Protein AF-A0A925XS82-F1 (afdb_monomer_lite)

Sequence (71 aa):
MYNSAMAQTPEPLLVSCERFVLDITEQLDPLISLQLTGAMKRLVDIAYLMGNEDGKQRAEQSGQEYASKNR

Radius of gyration: 18.42 Å; chains: 1; boundin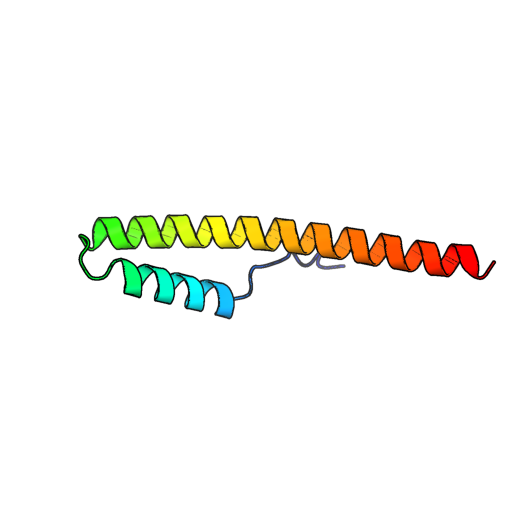g box: 41×28×50 Å

Structure (mmCIF, N/CA/C/O backbone):
data_AF-A0A925XS82-F1
#
_entry.id   AF-A0A925XS82-F1
#
loop_
_atom_site.group_PDB
_atom_site.id
_atom_site.type_symbol
_atom_site.label_atom_id
_atom_site.label_alt_id
_atom_site.label_comp_id
_atom_site.label_asym_id
_atom_site.label_entity_id
_atom_site.label_seq_id
_atom_site.pdbx_PDB_ins_code
_atom_site.Cartn_x
_atom_site.Cartn_y
_atom_site.Cartn_z
_atom_site.occupancy
_atom_site.B_iso_or_equiv
_atom_site.auth_seq_id
_atom_site.auth_comp_id
_atom_site.auth_asym_id
_atom_site.auth_atom_id
_atom_site.pdbx_PDB_model_num
ATOM 1 N N . MET A 1 1 ? 9.075 22.021 -21.329 1.00 32.19 1 MET A N 1
ATOM 2 C CA . MET A 1 1 ? 9.312 21.778 -19.893 1.00 32.19 1 MET A CA 1
ATOM 3 C C . MET A 1 1 ? 9.024 20.313 -19.636 1.00 32.19 1 MET A C 1
ATOM 5 O O . MET A 1 1 ? 7.870 19.917 -19.724 1.00 32.19 1 MET A O 1
ATOM 9 N N . TYR A 1 2 ? 10.060 19.496 -19.450 1.00 36.53 2 TYR A N 1
ATOM 10 C CA . TYR A 1 2 ? 9.872 18.112 -19.023 1.00 36.53 2 TYR A CA 1
ATOM 11 C C . TYR A 1 2 ? 9.347 18.163 -17.590 1.00 36.53 2 TYR A C 1
ATOM 13 O O . TYR A 1 2 ? 10.079 18.554 -16.685 1.00 36.53 2 TYR A O 1
ATOM 21 N N . ASN A 1 3 ? 8.072 17.825 -17.392 1.00 41.84 3 ASN A N 1
ATOM 22 C CA . ASN A 1 3 ? 7.615 17.433 -16.070 1.00 41.84 3 ASN A CA 1
ATOM 23 C C . ASN A 1 3 ? 8.398 16.163 -15.748 1.00 41.84 3 ASN A C 1
ATOM 25 O O . ASN A 1 3 ? 8.099 15.096 -16.283 1.00 41.84 3 ASN A O 1
ATOM 29 N N . SER A 1 4 ? 9.434 16.287 -14.921 1.00 44.00 4 SER A N 1
ATOM 30 C CA . SER A 1 4 ? 9.912 15.175 -14.116 1.00 44.00 4 SER A CA 1
ATOM 31 C C . SER A 1 4 ? 8.682 14.680 -13.372 1.00 44.00 4 SER A C 1
ATOM 33 O O . SER A 1 4 ? 8.267 15.300 -12.397 1.00 44.00 4 SER A O 1
ATOM 35 N N . ALA A 1 5 ? 8.011 13.660 -13.907 1.00 53.88 5 ALA A N 1
ATOM 36 C CA . ALA A 1 5 ? 6.898 13.019 -13.239 1.00 53.88 5 ALA A CA 1
ATOM 37 C C . ALA A 1 5 ? 7.477 12.477 -11.935 1.00 53.88 5 ALA A C 1
ATOM 39 O O . ALA A 1 5 ? 8.125 11.426 -11.933 1.00 53.88 5 ALA A O 1
ATOM 40 N N . MET A 1 6 ? 7.346 13.254 -10.853 1.00 57.84 6 MET A N 1
ATOM 41 C CA . MET A 1 6 ? 7.553 12.759 -9.505 1.00 57.84 6 MET A CA 1
ATOM 42 C C . MET A 1 6 ? 6.722 11.493 -9.449 1.00 57.84 6 MET A C 1
ATOM 44 O O . MET A 1 6 ? 5.519 11.537 -9.700 1.00 57.84 6 MET A O 1
ATOM 48 N N . ALA A 1 7 ? 7.398 10.361 -9.286 1.00 67.56 7 ALA A N 1
ATOM 49 C CA . ALA A 1 7 ? 6.738 9.078 -9.259 1.00 67.56 7 ALA A CA 1
ATOM 50 C C . ALA A 1 7 ? 5.704 9.144 -8.141 1.00 67.56 7 ALA A C 1
ATOM 52 O O . ALA A 1 7 ? 6.058 9.258 -6.977 1.00 67.56 7 ALA A O 1
ATOM 53 N N . GLN A 1 8 ? 4.432 9.198 -8.506 1.00 81.44 8 GLN A N 1
ATOM 54 C CA . GLN A 1 8 ? 3.363 9.290 -7.535 1.00 81.44 8 GLN A CA 1
ATOM 55 C C . GLN A 1 8 ? 2.809 7.891 -7.350 1.00 81.44 8 GLN A C 1
ATOM 57 O O . GLN A 1 8 ? 2.595 7.167 -8.329 1.00 81.44 8 GLN A O 1
ATOM 62 N N . THR A 1 9 ? 2.620 7.504 -6.095 1.00 88.12 9 THR A N 1
ATOM 63 C CA . THR A 1 9 ? 1.971 6.246 -5.758 1.00 88.12 9 THR A CA 1
ATOM 64 C C . THR A 1 9 ? 0.592 6.205 -6.411 1.00 88.12 9 THR A C 1
ATOM 66 O O . THR A 1 9 ? -0.161 7.176 -6.296 1.00 88.12 9 THR A O 1
ATOM 69 N N . PRO A 1 10 ? 0.239 5.122 -7.119 1.00 91.62 10 PRO A N 1
ATOM 70 C CA . PRO A 1 10 ? -1.060 5.012 -7.756 1.00 91.62 10 PRO A CA 1
ATOM 71 C C . PRO A 1 10 ? -2.180 5.036 -6.714 1.00 91.62 10 PRO A C 1
ATOM 73 O O . PRO A 1 10 ? -2.168 4.251 -5.767 1.00 91.62 10 PRO A O 1
ATOM 76 N N . GLU A 1 11 ? -3.194 5.869 -6.938 1.00 90.38 11 GLU A N 1
ATOM 77 C CA . GLU A 1 11 ? -4.364 5.980 -6.055 1.00 90.38 11 GLU A CA 1
ATOM 78 C C . GLU A 1 11 ? -5.021 4.622 -5.721 1.00 90.38 11 GLU A C 1
ATOM 80 O O . GLU A 1 11 ? -5.314 4.373 -4.551 1.00 90.38 11 GLU A O 1
ATOM 85 N N . PRO A 1 12 ? -5.184 3.671 -6.670 1.00 93.12 12 PRO A N 1
ATOM 86 C CA . PRO A 1 12 ? -5.762 2.365 -6.348 1.00 93.12 12 PRO A CA 1
ATOM 87 C C . PRO A 1 12 ? -4.952 1.566 -5.318 1.00 93.12 12 PRO A C 1
ATOM 89 O O . PRO A 1 12 ? -5.530 0.786 -4.557 1.00 93.12 12 PRO A O 1
ATOM 92 N N . LEU A 1 13 ? -3.628 1.753 -5.277 1.00 91.69 13 LEU A N 1
ATOM 93 C CA . LEU A 1 13 ? -2.758 1.099 -4.301 1.00 91.69 13 LEU A CA 1
ATOM 94 C C . LEU A 1 13 ? -2.997 1.674 -2.900 1.00 91.69 13 LEU A C 1
ATOM 96 O O . LEU A 1 13 ? -3.135 0.914 -1.944 1.00 91.69 13 LEU A O 1
ATOM 100 N N . LEU A 1 14 ? -3.124 2.999 -2.794 1.00 91.81 14 LEU A N 1
ATOM 101 C CA . LEU A 1 14 ? -3.425 3.682 -1.534 1.00 91.81 14 LEU A CA 1
ATOM 102 C C . LEU A 1 14 ? -4.794 3.275 -0.980 1.00 91.81 14 LEU A C 1
ATOM 104 O O . LEU A 1 14 ? -4.896 2.939 0.200 1.00 91.81 14 LEU A O 1
ATOM 108 N N . VAL A 1 15 ? -5.819 3.231 -1.837 1.00 93.25 15 VAL A N 1
ATOM 109 C CA . VAL A 1 15 ? -7.177 2.796 -1.467 1.00 93.25 15 VAL A CA 1
ATOM 110 C C . VAL A 1 15 ? -7.190 1.334 -1.016 1.00 93.25 15 VAL A C 1
ATOM 112 O O . VAL A 1 15 ? -7.835 0.992 -0.025 1.00 93.25 15 VAL A O 1
ATOM 115 N N . SER A 1 16 ? -6.458 0.462 -1.713 1.00 93.50 16 SER A N 1
ATOM 116 C CA . SER A 1 16 ? -6.373 -0.957 -1.346 1.00 93.50 16 SER A CA 1
ATOM 117 C C . SER A 1 16 ? -5.676 -1.151 0.001 1.00 93.50 16 SER A C 1
ATOM 119 O O . SER A 1 16 ? -6.138 -1.944 0.820 1.00 93.50 16 SER A O 1
ATOM 121 N N . CYS A 1 17 ? -4.603 -0.400 0.266 1.00 93.06 17 CYS A N 1
ATOM 122 C CA . CYS A 1 17 ? -3.917 -0.441 1.556 1.00 93.06 17 CYS A CA 1
ATOM 123 C C . CYS A 1 17 ? -4.767 0.118 2.694 1.00 93.06 17 CYS A C 1
ATOM 125 O O . CYS A 1 17 ? -4.784 -0.467 3.771 1.00 93.06 17 CYS A O 1
ATOM 127 N N . GLU A 1 18 ? -5.486 1.214 2.472 1.00 93.12 18 GLU A N 1
ATOM 128 C CA . GLU A 1 18 ? -6.421 1.747 3.463 1.00 93.12 18 GLU A CA 1
ATOM 129 C C . GLU A 1 18 ? -7.487 0.721 3.831 1.00 93.12 18 GLU A C 1
ATOM 131 O O . GLU A 1 18 ? -7.687 0.444 5.010 1.00 93.12 18 GLU A O 1
ATOM 136 N N . ARG A 1 19 ? -8.110 0.097 2.829 1.00 93.50 19 ARG A N 1
ATOM 137 C CA . ARG A 1 19 ? -9.120 -0.934 3.062 1.00 93.50 19 ARG A CA 1
ATOM 138 C C . ARG A 1 19 ? -8.555 -2.122 3.834 1.00 93.50 19 ARG A C 1
ATOM 140 O O . ARG A 1 19 ? -9.153 -2.536 4.815 1.00 93.50 19 ARG A O 1
ATOM 147 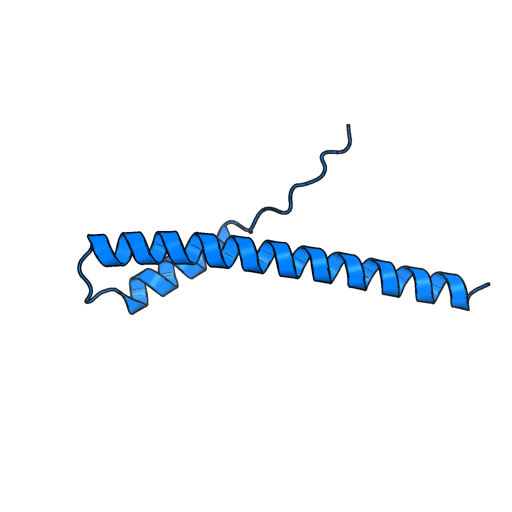N N . PHE A 1 20 ? -7.368 -2.591 3.455 1.00 93.44 20 PHE A N 1
ATOM 148 C CA . PHE A 1 20 ? -6.671 -3.646 4.186 1.00 93.44 20 PHE A CA 1
ATOM 149 C C . PHE A 1 20 ? -6.432 -3.276 5.656 1.00 93.44 20 PHE A C 1
ATOM 151 O O . PHE A 1 20 ? -6.687 -4.093 6.536 1.00 93.44 20 PHE A O 1
ATOM 158 N N . VAL A 1 21 ? -5.964 -2.054 5.938 1.00 92.38 21 VAL A N 1
ATOM 159 C CA . VAL A 1 21 ? -5.713 -1.614 7.319 1.00 92.38 21 VAL A CA 1
ATOM 160 C C . VAL A 1 21 ? -7.013 -1.509 8.111 1.00 92.38 21 VAL A C 1
ATOM 162 O O . V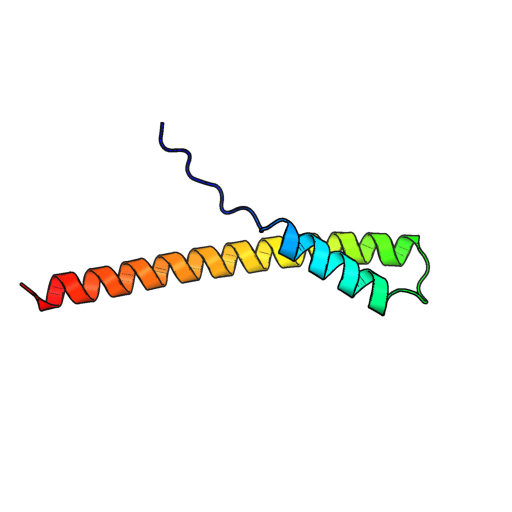AL A 1 21 ? -7.055 -1.930 9.264 1.00 92.38 21 VAL A O 1
ATOM 165 N N . LEU A 1 22 ? -8.084 -0.987 7.520 1.00 90.94 22 LEU A N 1
ATOM 166 C CA . LEU A 1 22 ? -9.383 -0.912 8.188 1.00 90.94 22 LEU A CA 1
ATOM 167 C C . LEU A 1 22 ? -9.945 -2.307 8.490 1.00 90.94 22 LEU A C 1
ATOM 169 O O . LEU A 1 22 ? -10.375 -2.544 9.615 1.00 90.94 22 LEU A O 1
ATOM 173 N N . ASP A 1 23 ? -9.836 -3.246 7.548 1.00 93.50 23 ASP A N 1
ATOM 174 C CA . ASP A 1 23 ? -10.297 -4.627 7.727 1.00 93.50 23 ASP A CA 1
ATOM 175 C C . ASP A 1 23 ? -9.567 -5.332 8.891 1.00 93.50 23 ASP A C 1
ATOM 177 O O . ASP A 1 23 ? -10.182 -6.069 9.659 1.00 93.50 23 ASP A O 1
ATOM 181 N N . ILE A 1 24 ? -8.262 -5.091 9.079 1.00 91.06 24 ILE A N 1
ATOM 182 C CA . ILE A 1 24 ? -7.502 -5.690 10.197 1.00 91.06 24 ILE A CA 1
ATOM 183 C C . ILE A 1 24 ? -7.669 -4.934 11.521 1.00 91.06 24 ILE A C 1
ATOM 185 O O . ILE A 1 24 ? -7.362 -5.484 12.579 1.00 91.06 24 ILE A O 1
ATOM 189 N N . THR A 1 25 ? -8.103 -3.671 11.475 1.00 91.00 25 THR A N 1
ATOM 190 C CA . THR A 1 25 ? -8.212 -2.803 12.657 1.00 91.00 25 THR A CA 1
ATOM 191 C C . THR A 1 25 ? -9.641 -2.573 13.133 1.00 91.00 25 THR A C 1
ATOM 193 O O . THR A 1 25 ? -9.837 -1.772 14.039 1.00 91.00 25 THR A O 1
ATOM 196 N N . GLU A 1 26 ? -10.626 -3.302 12.603 1.00 81.50 26 GLU A N 1
ATOM 197 C CA . GLU A 1 26 ? -12.050 -3.152 12.948 1.00 81.50 26 GLU A CA 1
ATOM 198 C C . GLU A 1 26 ? -12.328 -3.205 14.466 1.00 81.50 26 GLU A C 1
ATOM 200 O O . GLU A 1 26 ? -13.225 -2.532 14.965 1.00 81.50 26 GLU A O 1
ATOM 205 N N . GLN A 1 27 ? -11.533 -3.972 15.221 1.00 86.19 27 GLN A N 1
ATOM 206 C CA . GLN A 1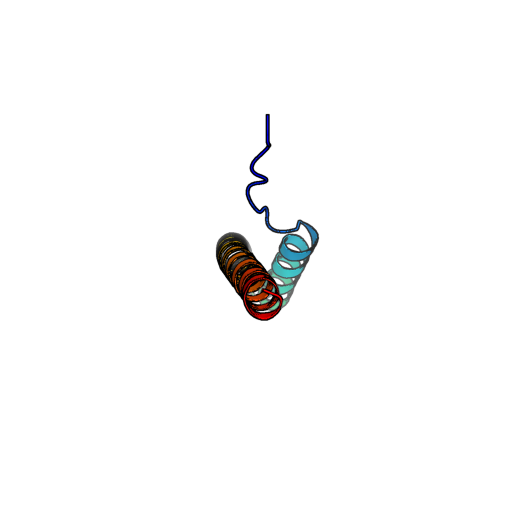 27 ? -11.669 -4.113 16.678 1.00 86.19 27 GLN A CA 1
ATOM 207 C C . GLN A 1 27 ? -10.871 -3.078 17.491 1.00 86.19 27 GLN A C 1
ATOM 209 O O . GLN A 1 27 ? -10.977 -3.054 18.718 1.00 86.19 27 GLN A O 1
ATOM 214 N N . LEU A 1 28 ? -10.035 -2.261 16.844 1.00 86.19 28 LEU A N 1
ATOM 215 C CA . LEU A 1 28 ? -9.266 -1.219 17.519 1.00 86.19 28 LEU A CA 1
ATOM 216 C C . LEU A 1 28 ? -10.098 0.042 17.735 1.00 86.19 28 LEU A C 1
ATOM 218 O O . LEU A 1 28 ? -11.073 0.320 17.041 1.00 86.19 28 LEU A O 1
ATOM 222 N N . ASP A 1 29 ? -9.644 0.850 18.691 1.00 92.44 29 ASP A N 1
ATOM 223 C CA . ASP A 1 29 ? -10.138 2.208 18.853 1.00 92.44 29 ASP A CA 1
ATOM 224 C C . ASP A 1 29 ? -10.009 3.002 17.527 1.00 92.44 29 ASP A C 1
ATOM 226 O O . ASP A 1 29 ? -8.948 2.952 16.884 1.00 92.44 29 ASP A O 1
ATOM 230 N N . PRO A 1 30 ? -11.047 3.757 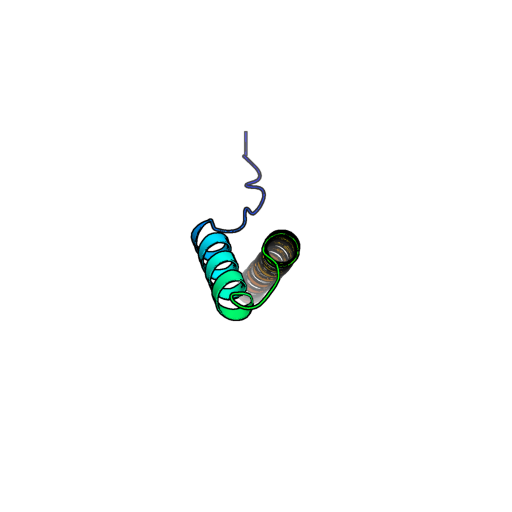17.114 1.00 88.81 30 PRO A N 1
ATOM 231 C CA . PRO A 1 30 ? -11.053 4.480 15.843 1.00 88.81 30 PRO A CA 1
ATOM 232 C C . PRO A 1 30 ? -9.889 5.460 15.663 1.00 88.81 30 PRO A C 1
ATOM 234 O O . PRO A 1 30 ? -9.401 5.633 14.544 1.00 88.81 30 PRO A O 1
ATOM 237 N N . LEU A 1 31 ? -9.414 6.098 16.740 1.00 91.69 31 LEU A N 1
ATOM 238 C CA . LEU A 1 31 ? -8.286 7.025 16.659 1.00 91.69 31 LEU A CA 1
ATOM 239 C C . LEU A 1 31 ? -6.991 6.270 16.346 1.00 91.69 31 LEU A C 1
ATOM 241 O O . LEU A 1 31 ? -6.201 6.718 15.513 1.00 91.69 31 LEU A O 1
ATOM 245 N N . ILE A 1 32 ? -6.797 5.108 16.973 1.00 91.06 32 ILE A N 1
ATOM 246 C CA . ILE A 1 32 ? -5.630 4.253 16.728 1.00 91.06 32 ILE A CA 1
ATOM 247 C C . ILE A 1 32 ? -5.665 3.703 15.296 1.00 91.06 32 ILE A C 1
ATOM 249 O O . ILE A 1 32 ? -4.655 3.764 14.592 1.00 91.06 32 ILE A O 1
ATOM 253 N N . SER A 1 33 ? -6.824 3.226 14.832 1.00 92.31 33 SER A N 1
ATOM 254 C CA . SER A 1 33 ? -7.010 2.736 13.457 1.00 92.31 33 SER A CA 1
ATOM 255 C C . SER A 1 33 ? -6.689 3.814 12.410 1.00 92.31 33 SER A C 1
ATOM 257 O O . SER A 1 33 ? -5.964 3.561 11.440 1.00 92.31 33 SER A O 1
ATOM 259 N N . LEU A 1 34 ? -7.131 5.055 12.642 1.00 91.62 34 LEU A N 1
ATOM 260 C CA . LEU A 1 34 ? -6.844 6.180 11.754 1.00 91.62 34 LEU A CA 1
ATOM 261 C C . LEU A 1 34 ? -5.346 6.514 11.704 1.00 91.62 34 LEU A C 1
ATOM 263 O O . LEU A 1 34 ? -4.785 6.722 10.624 1.00 91.62 34 LEU A O 1
ATOM 267 N N . GLN A 1 35 ? -4.681 6.547 12.860 1.00 93.56 35 GLN A N 1
ATOM 268 C CA . GLN A 1 35 ? -3.239 6.789 12.931 1.00 93.56 35 GLN A CA 1
ATOM 269 C C . GLN A 1 35 ? -2.446 5.688 12.221 1.00 93.56 35 GLN A C 1
ATOM 271 O O . GLN A 1 35 ? -1.506 5.992 11.481 1.00 93.56 35 GLN A O 1
ATOM 276 N N . LEU A 1 36 ? -2.847 4.426 12.391 1.00 93.31 36 LEU A N 1
ATOM 277 C CA . LEU A 1 36 ? -2.204 3.298 11.726 1.00 93.31 36 LEU A CA 1
ATOM 278 C C . LEU A 1 36 ? -2.396 3.354 10.209 1.00 93.31 36 LEU A C 1
ATOM 280 O O . LEU A 1 36 ? -1.435 3.172 9.464 1.00 93.31 36 LEU A O 1
ATOM 284 N N . THR A 1 37 ? -3.604 3.680 9.751 1.00 93.12 37 THR A N 1
ATOM 285 C CA . THR A 1 37 ? -3.900 3.895 8.329 1.00 93.12 37 THR A CA 1
ATOM 286 C C . THR A 1 37 ? -3.010 4.991 7.744 1.00 93.12 37 THR A C 1
ATOM 288 O O . THR A 1 37 ? -2.398 4.804 6.691 1.00 93.12 37 THR A O 1
ATOM 291 N N . GLY A 1 38 ? -2.865 6.116 8.450 1.00 93.00 38 GLY A N 1
ATOM 292 C CA . GLY A 1 38 ? -1.982 7.208 8.040 1.00 93.00 38 GLY A CA 1
ATOM 293 C C . GLY A 1 38 ? -0.505 6.804 7.977 1.00 93.00 38 GLY A C 1
ATOM 294 O O . GLY A 1 38 ? 0.191 7.156 7.023 1.00 93.00 38 GLY A O 1
ATOM 295 N N . ALA A 1 39 ? -0.026 6.034 8.957 1.00 94.69 39 ALA A N 1
ATOM 296 C CA . ALA A 1 39 ? 1.333 5.497 8.954 1.00 94.69 39 ALA A CA 1
ATOM 297 C C . ALA A 1 39 ? 1.553 4.524 7.784 1.00 94.69 39 ALA A C 1
ATOM 299 O O . ALA A 1 39 ? 2.575 4.601 7.101 1.00 94.69 39 ALA A O 1
ATOM 300 N N . MET A 1 40 ? 0.575 3.661 7.505 1.00 95.12 40 MET A N 1
ATOM 301 C CA . MET A 1 40 ? 0.666 2.680 6.429 1.00 95.12 40 MET A CA 1
ATOM 302 C C . MET A 1 40 ? 0.697 3.333 5.049 1.00 95.12 40 MET A C 1
ATOM 304 O O . MET A 1 40 ? 1.535 2.969 4.231 1.00 95.12 40 MET A O 1
ATOM 308 N N . LYS A 1 41 ? -0.136 4.354 4.808 1.00 92.81 41 LYS A N 1
ATOM 309 C CA . LYS A 1 41 ? -0.106 5.132 3.556 1.00 92.81 41 LYS A CA 1
ATOM 310 C C . LYS A 1 41 ? 1.293 5.694 3.271 1.00 92.81 41 LYS A C 1
ATOM 312 O O . LYS A 1 41 ? 1.803 5.533 2.168 1.00 92.81 41 LYS A O 1
ATOM 317 N N . ARG A 1 42 ? 1.968 6.248 4.287 1.00 93.38 42 ARG A N 1
ATOM 318 C CA . ARG A 1 42 ? 3.349 6.749 4.146 1.00 93.38 42 ARG A CA 1
ATOM 319 C C . ARG A 1 42 ? 4.358 5.645 3.836 1.00 93.38 42 ARG A C 1
ATOM 321 O O . ARG A 1 42 ? 5.267 5.863 3.043 1.00 93.38 42 ARG A O 1
ATOM 328 N N . LEU A 1 43 ? 4.224 4.475 4.462 1.00 94.75 43 LEU A N 1
ATOM 329 C CA . LEU A 1 43 ? 5.104 3.336 4.182 1.00 94.75 43 LEU A CA 1
ATOM 330 C C . LEU A 1 43 ? 4.942 2.842 2.742 1.00 94.75 43 LEU A C 1
ATOM 332 O O . LEU A 1 43 ? 5.937 2.559 2.080 1.00 94.75 43 LEU A O 1
ATOM 336 N N . VAL A 1 44 ? 3.704 2.786 2.253 1.00 94.50 44 VAL A N 1
ATOM 337 C CA . VAL A 1 44 ? 3.387 2.411 0.870 1.00 94.50 44 VAL A CA 1
ATOM 338 C C . VAL A 1 44 ? 3.983 3.411 -0.114 1.00 94.50 44 VAL A C 1
ATOM 340 O O . VAL A 1 44 ? 4.600 2.987 -1.089 1.00 94.50 44 VAL A O 1
ATOM 343 N N . ASP A 1 45 ? 3.875 4.712 0.166 1.00 92.31 45 ASP A N 1
ATOM 344 C CA . ASP A 1 45 ? 4.491 5.750 -0.665 1.00 92.31 45 ASP A CA 1
ATOM 345 C C . ASP A 1 45 ? 6.005 5.568 -0.777 1.00 92.31 45 ASP A C 1
ATOM 347 O O . ASP A 1 45 ? 6.561 5.557 -1.874 1.00 92.31 45 ASP A O 1
ATOM 351 N N . ILE A 1 46 ? 6.676 5.368 0.358 1.00 93.19 46 ILE A N 1
ATOM 352 C CA . ILE A 1 46 ? 8.125 5.157 0.394 1.00 93.19 46 ILE A CA 1
ATOM 353 C C . ILE A 1 46 ? 8.501 3.879 -0.370 1.00 93.19 46 ILE A C 1
ATOM 355 O O . ILE A 1 46 ? 9.409 3.904 -1.199 1.00 93.19 46 ILE A O 1
ATOM 359 N N . ALA A 1 47 ? 7.790 2.772 -0.137 1.00 93.69 47 ALA A N 1
ATOM 360 C CA . ALA A 1 47 ? 8.046 1.498 -0.807 1.00 93.69 47 ALA A CA 1
ATOM 361 C C . ALA A 1 47 ? 7.852 1.586 -2.327 1.00 93.69 47 ALA A C 1
ATOM 363 O O . ALA A 1 47 ? 8.666 1.055 -3.084 1.00 93.69 47 ALA A O 1
ATOM 364 N N . TYR A 1 48 ? 6.807 2.283 -2.778 1.00 93.19 48 TYR A N 1
ATOM 365 C CA . TYR A 1 48 ? 6.550 2.487 -4.199 1.00 93.19 48 TYR A CA 1
ATOM 366 C C . TYR A 1 48 ? 7.632 3.348 -4.850 1.00 93.19 48 TYR A C 1
ATOM 368 O O . TYR A 1 48 ? 8.133 2.995 -5.916 1.00 93.19 48 TYR A O 1
ATOM 376 N N . LEU A 1 49 ? 8.021 4.451 -4.205 1.00 91.75 49 LEU A N 1
ATOM 377 C CA . LEU A 1 49 ? 9.086 5.326 -4.691 1.00 91.75 49 LEU A CA 1
ATOM 378 C C . LEU A 1 49 ? 10.406 4.569 -4.853 1.00 91.75 49 LEU A C 1
ATOM 380 O O . LEU A 1 49 ? 10.989 4.616 -5.936 1.00 91.75 49 LEU A O 1
ATOM 384 N N . MET A 1 50 ? 10.818 3.825 -3.821 1.00 92.69 50 MET A N 1
ATOM 385 C CA . MET A 1 50 ? 12.030 3.002 -3.863 1.00 92.69 50 MET A CA 1
ATOM 386 C C . MET A 1 50 ? 11.950 1.954 -4.978 1.00 92.69 50 MET A C 1
ATOM 388 O O . MET A 1 50 ? 12.840 1.874 -5.817 1.00 92.69 50 MET A O 1
ATOM 392 N N . GLY A 1 51 ? 10.851 1.196 -5.055 1.00 90.94 51 GLY A N 1
ATOM 393 C CA . GLY A 1 51 ? 10.694 0.152 -6.071 1.00 90.94 51 GLY A CA 1
ATOM 394 C C . GLY A 1 51 ? 10.635 0.694 -7.503 1.00 90.94 51 GLY A C 1
ATOM 395 O O . GLY A 1 51 ? 11.155 0.073 -8.429 1.00 90.94 51 GLY A O 1
ATOM 396 N N . ASN A 1 52 ? 10.029 1.864 -7.702 1.00 90.88 52 ASN A N 1
ATOM 397 C CA . ASN A 1 52 ? 9.975 2.513 -9.005 1.00 90.88 52 ASN A CA 1
ATOM 398 C C . ASN A 1 52 ? 11.344 3.066 -9.428 1.00 90.88 52 ASN A C 1
ATOM 400 O O . ASN A 1 52 ? 11.695 2.978 -10.604 1.00 90.88 52 ASN A O 1
ATOM 404 N N . GLU A 1 53 ? 12.118 3.622 -8.496 1.00 90.31 53 GLU A N 1
ATOM 405 C CA . GLU A 1 53 ? 13.488 4.062 -8.766 1.00 90.31 53 GLU A CA 1
ATOM 406 C C . GLU A 1 53 ? 14.401 2.875 -9.102 1.00 90.31 53 GLU A C 1
ATOM 408 O O . GLU A 1 53 ? 15.042 2.881 -10.154 1.00 90.31 53 GLU A O 1
ATOM 413 N N . ASP A 1 54 ? 14.363 1.810 -8.299 1.00 91.62 54 ASP A N 1
ATOM 414 C CA . ASP A 1 54 ? 15.106 0.571 -8.552 1.00 91.62 54 ASP A CA 1
ATOM 415 C C . ASP A 1 54 ? 14.728 -0.058 -9.904 1.00 91.62 54 ASP A C 1
ATOM 417 O O . ASP A 1 54 ? 15.587 -0.514 -10.667 1.00 91.62 54 ASP A O 1
ATOM 421 N N . GLY A 1 55 ? 13.432 -0.068 -10.234 1.00 88.06 55 GLY A N 1
ATOM 422 C CA . GLY A 1 55 ? 12.923 -0.568 -11.510 1.00 88.06 55 GLY A CA 1
ATOM 423 C C . GLY A 1 55 ? 13.439 0.233 -12.707 1.00 88.06 55 GLY A C 1
ATOM 424 O O . GLY A 1 55 ? 13.853 -0.359 -13.708 1.00 88.06 55 GLY A O 1
ATOM 425 N N . LYS A 1 56 ? 13.476 1.568 -12.596 1.00 87.94 56 LYS A N 1
ATOM 426 C CA . LYS A 1 56 ? 14.044 2.449 -13.628 1.00 87.94 56 LYS A CA 1
ATOM 427 C C . LYS A 1 56 ? 15.536 2.199 -13.823 1.00 87.94 56 LYS A C 1
ATOM 429 O O . LYS A 1 56 ? 15.959 1.991 -14.958 1.00 87.94 56 LYS A O 1
ATOM 434 N N . GLN A 1 57 ? 16.306 2.133 -12.736 1.00 87.50 57 GLN A N 1
ATOM 435 C CA . GLN A 1 57 ? 17.748 1.877 -12.806 1.00 87.50 57 GLN A CA 1
ATOM 436 C C . GLN A 1 57 ? 18.056 0.540 -13.498 1.00 87.50 57 GLN A C 1
ATOM 438 O O . GLN A 1 57 ? 18.926 0.471 -14.366 1.00 87.50 57 GLN A O 1
ATOM 443 N N . ARG A 1 58 ? 17.308 -0.526 -13.180 1.00 87.38 58 ARG A N 1
ATOM 444 C CA . ARG A 1 58 ? 17.471 -1.834 -13.841 1.00 87.38 58 ARG A CA 1
ATOM 445 C C . ARG A 1 58 ? 17.102 -1.799 -15.323 1.00 87.38 58 ARG A C 1
ATOM 447 O O . ARG A 1 58 ? 17.797 -2.407 -16.138 1.00 87.38 58 ARG A O 1
ATOM 454 N N . ALA A 1 59 ? 16.027 -1.099 -15.683 1.00 84.12 59 ALA A N 1
ATOM 455 C CA . ALA A 1 59 ? 15.621 -0.950 -17.077 1.00 84.12 59 ALA A CA 1
ATOM 456 C C . ALA A 1 59 ? 16.706 -0.232 -17.899 1.00 84.12 59 ALA A C 1
ATOM 458 O O . ALA A 1 59 ? 17.072 -0.702 -18.978 1.00 84.12 59 ALA A O 1
ATOM 459 N N . GLU A 1 60 ? 17.286 0.843 -17.362 1.00 84.50 60 GLU A N 1
ATOM 460 C CA . GLU A 1 60 ? 18.380 1.587 -17.997 1.00 84.50 60 GLU A CA 1
ATOM 461 C C . GLU A 1 60 ? 19.644 0.734 -18.173 1.00 84.50 60 GLU A C 1
ATOM 463 O O . GLU A 1 60 ? 20.219 0.708 -19.263 1.00 84.50 60 GLU A O 1
ATOM 468 N N . GLN A 1 61 ? 20.038 -0.024 -17.145 1.00 78.12 61 GLN A N 1
ATOM 469 C CA . GLN A 1 61 ? 21.184 -0.939 -17.213 1.00 78.12 61 GLN A CA 1
ATOM 470 C C . GLN A 1 61 ? 20.990 -2.018 -18.284 1.00 78.12 61 GLN A C 1
ATOM 472 O O . GLN A 1 61 ? 21.889 -2.255 -19.092 1.00 78.12 61 GLN A O 1
ATOM 477 N N . SER A 1 62 ? 19.797 -2.618 -18.350 1.00 75.56 62 SER A N 1
ATOM 478 C CA . SER A 1 62 ? 19.494 -3.626 -19.370 1.00 75.56 62 SER A CA 1
ATOM 479 C C . SER A 1 62 ? 19.565 -3.044 -20.787 1.00 75.56 62 SER A C 1
ATOM 481 O O . SER A 1 62 ? 20.165 -3.651 -21.670 1.00 75.56 62 SER A O 1
ATOM 483 N N . GLY A 1 63 ? 19.048 -1.829 -21.007 1.00 71.25 63 GLY A N 1
ATOM 484 C CA . GLY A 1 63 ? 19.109 -1.150 -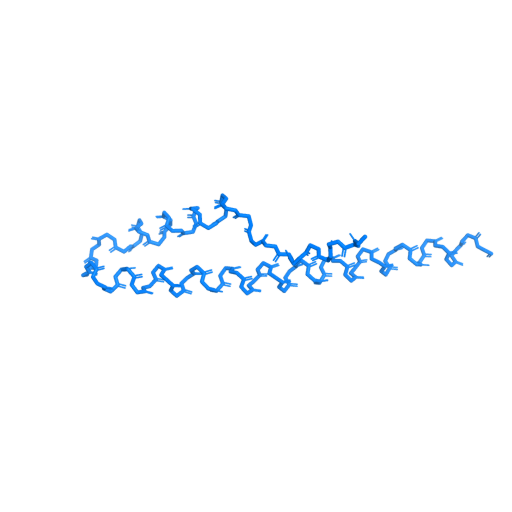22.304 1.00 71.25 63 GLY A CA 1
ATOM 485 C C . GLY A 1 63 ? 20.537 -0.821 -22.757 1.00 71.25 63 GLY A C 1
ATOM 486 O O . GLY A 1 63 ? 20.851 -0.943 -23.942 1.00 71.25 63 GLY A O 1
ATOM 487 N N . GLN A 1 64 ? 21.420 -0.455 -21.823 1.00 63.50 64 GLN A N 1
ATOM 488 C CA . GLN A 1 64 ? 22.835 -0.200 -22.115 1.00 63.50 64 GLN A CA 1
ATOM 489 C C . GLN A 1 64 ? 23.608 -1.480 -22.462 1.00 63.50 64 GLN A C 1
ATOM 491 O O . GLN A 1 64 ? 24.477 -1.448 -23.335 1.00 63.50 64 GLN A O 1
ATOM 496 N N . GLU A 1 65 ? 23.270 -2.611 -21.839 1.00 62.47 65 GLU A N 1
ATOM 497 C CA . GLU A 1 65 ? 23.877 -3.910 -22.149 1.00 62.47 65 GLU A CA 1
ATOM 498 C C . GLU A 1 65 ? 23.520 -4.390 -23.567 1.00 62.47 65 GLU A C 1
ATOM 500 O O . GLU A 1 65 ? 24.386 -4.872 -24.297 1.00 62.47 65 GLU A O 1
ATOM 505 N N . TYR A 1 66 ? 22.279 -4.185 -24.024 1.00 62.06 66 TYR A N 1
ATOM 506 C CA . TYR A 1 66 ? 21.912 -4.475 -25.419 1.00 62.06 66 TYR A CA 1
ATOM 507 C C . TYR A 1 66 ? 22.624 -3.554 -26.423 1.00 62.06 66 TYR A C 1
ATOM 509 O O . TYR A 1 66 ? 22.987 -3.992 -27.516 1.00 62.06 66 TYR A O 1
ATOM 517 N N . ALA A 1 67 ? 22.847 -2.286 -26.067 1.00 62.41 67 ALA A N 1
ATOM 518 C CA . ALA A 1 67 ? 23.520 -1.321 -26.935 1.00 62.41 67 ALA A CA 1
ATOM 519 C C . ALA A 1 67 ? 25.038 -1.562 -27.055 1.00 62.41 67 ALA A C 1
ATOM 521 O O . ALA A 1 67 ? 25.619 -1.258 -28.096 1.00 62.41 67 ALA A O 1
ATOM 522 N N . SER A 1 68 ? 25.683 -2.116 -26.022 1.00 64.38 68 SER A N 1
ATOM 523 C CA . SER A 1 68 ? 27.117 -2.443 -26.044 1.00 64.38 68 SER A CA 1
ATOM 524 C C . SER A 1 68 ? 27.426 -3.755 -26.772 1.00 64.38 68 SER A C 1
ATOM 526 O O . SER A 1 68 ? 28.509 -3.893 -27.333 1.00 64.38 68 SER A O 1
ATOM 528 N N . LYS A 1 69 ? 26.474 -4.697 -26.813 1.00 63.41 69 LYS A N 1
ATOM 529 C CA . LYS A 1 69 ? 26.631 -6.015 -27.456 1.00 63.41 69 LYS A CA 1
ATOM 530 C C . LYS A 1 69 ? 26.425 -6.009 -28.976 1.00 63.41 69 LYS A C 1
ATOM 532 O O . LYS A 1 69 ? 26.840 -6.950 -29.642 1.00 63.41 69 LYS A O 1
ATOM 537 N N . ASN A 1 70 ? 25.794 -4.962 -29.511 1.00 60.06 70 ASN A N 1
ATOM 538 C CA . ASN A 1 70 ? 25.511 -4.781 -30.941 1.00 60.06 70 ASN A CA 1
ATOM 539 C C . ASN A 1 70 ? 26.453 -3.764 -31.621 1.00 60.06 70 ASN A C 1
ATOM 541 O O . ASN A 1 70 ? 26.081 -3.167 -32.635 1.00 60.06 70 ASN A O 1
ATOM 545 N N . ARG A 1 71 ? 27.645 -3.536 -31.057 1.00 52.97 71 ARG A N 1
ATOM 546 C CA . ARG A 1 71 ? 28.679 -2.648 -31.604 1.00 52.97 71 ARG A CA 1
ATOM 547 C C . ARG A 1 71 ? 29.934 -3.411 -31.992 1.00 52.97 71 ARG A C 1
ATOM 549 O O . ARG A 1 71 ? 30.290 -4.355 -31.256 1.00 52.97 71 ARG A O 1
#

pLDDT: mean 82.78, std 15.79, range [32.19, 95.12]

Secondary structure (DSSP, 8-state):
-------PPPHHHHHHHHHHHHHHHTTS-HHHHHHHHHHHHHHHHHHHHHHHHHHHHHHHHHHHHHHHHT-

Foldseek 3Di:
DPPPPQPFQDPVVLVVLLVVLCVVCVVPDPVVSVVVSVVSSVVSRVVSNVVVVVVVVVVVVVVVVVVVVVD